Protein 7P6S (pdb70)

Sequence (142 aa):
YGLDLDCGAPGTPEAHVCFDPCQQNYTLLDEPFRSTENSAGSQGCDKNMSGWYRFVGEGGVRMSETCVQVHRCQTDAPMWLNGTHPALGDGITNNHTACAHWSGNCCFWKTEEVLVKACPGGYHVYRLEGTPWCNLRYCTDPSHH

Secondary structure (DSSP, 8-state):
--SS-EE--TTSTTTT-EE-GGGS-EEE--GGGBTT---S-----TT--SEEEE-STT-SB--SSPPPSS-TTSSEEEEESS-PPPTTS--EEEEEEEEETTEEEEEEEEEEEEEETTTEEEEE----SSSSEEE-BBTT--

B-factor: mean 18.98, std 9.53, range [7.75, 62.76]

Solvent-accessible surface area: 7139 Å² total; per-residue (Å²): 118,36,134,69,78,9,43,25,59,123,87,55,114,96,41,145,75,53,66,37,0,5,152,83,67,65,102,28,88,50,66,56,7,11,17,127,35,87,68,48,97,86,16,28,6,129,129,17,70,24,8,18,58,3,36,30,150,2,3,41,70,1,4,73,94,47,8,99,38,91,65,0,37,1,28,4,0,0,28,0,76,27,103,21,12,64,112,72,76,4,15,34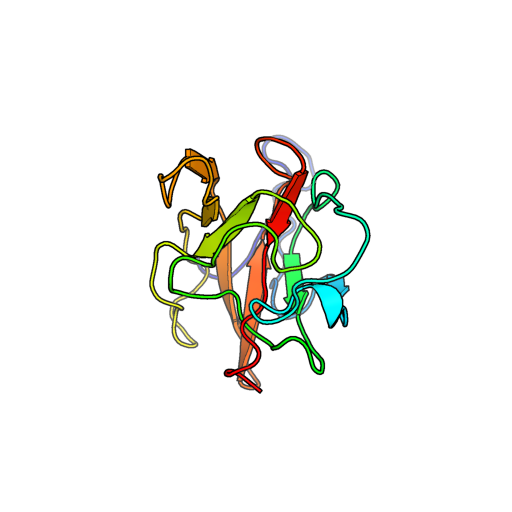,95,33,46,0,2,0,23,89,83,84,69,51,34,87,71,126,32,100,1,1,0,16,10,2,85,79,75,40,11,0,0,51,0,87,13,28,48,151,54,51,2,30,0,0,2,26,30,86,73,185

GO terms:
  GO:0005515 protein binding (F, IPI)
  GO:0005768 endosome (C, IDA)
  GO:0016324 apical plasma membrane (C, IDA)
  GO:0003823 antigen binding (F, IDA)
  GO:0005576 extracellular region (C, EXP)
  GO:0005576 extracellular region (C, TAS)
  GO:0005886 plasma membrane (C, TAS)
  G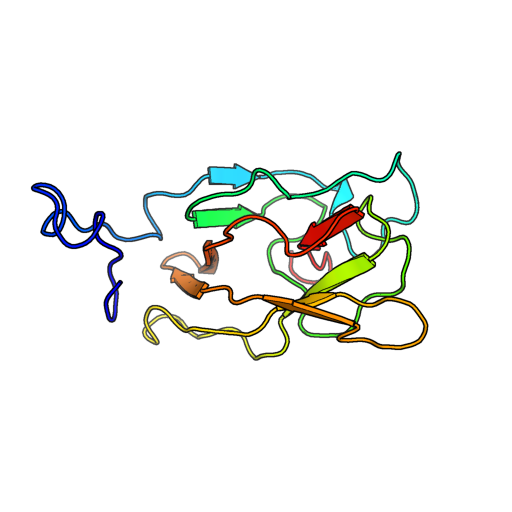O:0070062 extracellular exosome (C, HDA)

Foldseek 3Di:
DDQAWDWDDPPDPGRPPIDGLLVDAAEDAQLQLALPHQDAAAAAQQPDFFKYFYDYQSATDFACDQGDANGRSFGWEKGWVDDADDAPRGKDKTKIATDDDNRSRPDIDIKIWHADPPGGMMIGDNGGPDPDYDGGHYSVHD

Organism: Homo sapiens (NCBI:txid9606)

Structure (mmCIF, N/CA/C/O backbone):
data_7P6S
#
_entry.id   7P6S
#
_cell.length_a   33.480
_cell.length_b   59.500
_cell.length_c   87.040
_cell.angle_alpha   90.000
_cell.angle_beta   90.000
_cell.angle_gamma   90.000
#
_symmetry.space_group_name_H-M   'P 21 21 21'
#
loop_
_entity.id
_entity.type
_entity.pdbx_description
1 polymer 'Isoform Alpha of Pancreatic secretory granule membrane major glycoprotein GP2'
2 non-polymer 2-acetamido-2-deoxy-beta-D-glucopyranose
3 non-polymer pentane-1,5-diol
4 water water
#
loop_
_atom_site.group_PDB
_atom_site.id
_atom_site.type_symbol
_atom_site.label_atom_id
_atom_site.label_alt_id
_atom_site.label_comp_id
_atom_site.label_asym_id
_atom_site.label_entity_id
_atom_site.label_seq_id
_atom_site.pdbx_PDB_ins_code
_atom_site.Cartn_x
_atom_site.Cartn_y
_atom_site.Cartn_z
_atom_site.occupancy
_atom_site.B_iso_or_equiv
_atom_site.auth_seq_id
_atom_site.auth_comp_id
_atom_site.auth_asym_id
_atom_site.auth_atom_id
_atom_site.pdbx_PDB_model_num
ATOM 1 N N . TYR A 1 14 ? 12.08900 -4.68200 15.23800 1.000 36.71955 42 TYR A N 1
ATOM 2 C CA . TYR A 1 14 ? 12.65800 -5.81900 14.52400 1.000 35.29864 42 TYR A CA 1
ATOM 3 C C . TYR A 1 14 ? 13.85200 -6.39800 15.27300 1.000 39.98424 42 TYR A C 1
ATOM 4 O O . TYR A 1 14 ? 14.46800 -5.72400 16.10200 1.000 35.40194 42 TYR A O 1
ATOM 21 N N . GLY A 1 15 ? 14.16900 -7.65600 14.97200 1.000 35.08879 43 GLY A N 1
ATOM 22 C CA . GLY A 1 15 ? 15.28000 -8.34000 15.60300 1.000 39.58713 43 GLY A CA 1
ATOM 23 C C . GLY A 1 15 ? 16.34100 -8.75500 14.60600 1.000 40.32750 43 GLY A C 1
ATOM 24 O O . GLY A 1 15 ? 16.49000 -8.12400 13.55600 1.000 37.65126 43 GLY A O 1
ATOM 28 N N . LEU A 1 16 ? 17.08600 -9.81700 14.92100 1.000 37.03097 44 LEU A N 1
ATOM 29 C CA . LEU A 1 16 ? 18.11900 -10.28600 14.00400 1.000 27.99665 44 LEU A CA 1
ATOM 30 C C . LEU A 1 16 ? 17.50600 -10.82600 12.71800 1.000 24.63622 44 LEU A C 1
ATOM 31 O O . LEU A 1 16 ? 17.91500 -10.44600 11.61600 1.000 30.89015 44 LEU A O 1
ATOM 47 N N . ASP A 1 17 ? 16.52100 -11.71700 12.83800 1.000 26.32976 45 ASP A N 1
ATOM 48 C CA . ASP A 1 17 ? 15.92300 -12.35500 11.67700 1.000 26.62053 45 ASP A CA 1
ATOM 49 C C . ASP A 1 17 ? 14.45600 -12.01800 11.46200 1.000 21.99981 45 ASP A C 1
ATOM 50 O O . ASP A 1 17 ? 13.98200 -12.13500 10.32800 1.000 19.20000 45 ASP A O 1
ATOM 59 N N . LEU A 1 18 ? 13.72900 -11.60600 12.49500 1.000 21.10597 46 LEU A N 1
ATOM 60 C CA . LEU A 1 18 ? 12.29500 -11.39400 12.39000 1.000 19.21802 46 LEU A CA 1
ATOM 61 C C . LEU A 1 18 ? 11.94400 -9.94100 12.67300 1.000 17.88029 46 LEU A C 1
ATOM 62 O O . LEU A 1 18 ? 12.64900 -9.24100 13.40600 1.000 20.91001 46 LEU A O 1
ATOM 78 N N . ASP A 1 19 ? 10.84000 -9.49800 12.07600 1.000 15.97218 47 ASP A N 1
ATOM 79 C CA . ASP A 1 19 ? 10.23100 -8.20600 12.36000 1.000 17.87284 47 ASP A CA 1
ATOM 80 C C . ASP A 1 19 ? 8.95900 -8.44400 13.16600 1.000 23.20176 47 ASP A C 1
ATOM 81 O O . ASP A 1 19 ? 8.24300 -9.42300 12.93200 1.000 23.10511 47 ASP A O 1
ATOM 90 N N . CYS A 1 20 ? 8.67400 -7.55600 14.11600 1.000 24.23175 48 CYS A N 1
ATOM 91 C CA . CYS A 1 20 ? 7.57700 -7.77400 15.05000 1.000 27.72985 48 CYS A CA 1
ATOM 92 C C . CYS A 1 20 ? 6.58200 -6.62000 15.02400 1.000 29.66649 48 CYS A C 1
ATOM 93 O O . CYS A 1 20 ? 6.80600 -5.57600 14.40500 1.000 26.46621 48 CYS A O 1
ATOM 100 N N . GLY A 1 21 ? 5.46400 -6.83800 15.71100 1.000 26.59347 49 GLY A N 1
ATOM 101 C CA . GLY A 1 21 ? 4.38900 -5.87500 15.76000 1.000 29.98703 49 GLY A CA 1
ATOM 102 C C . GLY A 1 21 ? 4.75900 -4.62800 16.54100 1.000 26.11631 49 GLY A C 1
ATOM 103 O O . GLY A 1 21 ? 5.83600 -4.50000 17.12700 1.000 22.90647 49 GLY A O 1
ATOM 107 N N . ALA A 1 22 ? 3.82000 -3.69000 16.55300 1.000 27.71675 50 ALA A N 1
ATOM 108 C CA . ALA A 1 22 ? 4.08400 -2.37500 17.11600 1.000 31.00121 50 ALA A CA 1
ATOM 109 C C . ALA A 1 22 ? 4.46100 -2.49700 18.58800 1.000 26.00172 50 ALA A C 1
ATOM 110 O O . ALA A 1 22 ? 3.72400 -3.12500 19.36200 1.000 23.31629 50 ALA A O 1
ATOM 117 N N . PRO A 1 23 ? 5.58700 -1.92100 19.01500 1.000 26.96088 51 PRO A N 1
ATOM 118 C CA . PRO A 1 23 ? 5.91200 -1.92800 20.44600 1.000 23.06124 51 PRO A CA 1
ATOM 119 C C . PRO A 1 23 ? 4.80100 -1.28800 21.26200 1.000 21.25707 51 PRO A C 1
ATOM 120 O O . PRO A 1 23 ? 4.08800 -0.39700 20.79400 1.000 27.26720 51 PRO A O 1
ATOM 131 N N . GLY A 1 24 ? 4.65600 -1.76100 22.49800 1.000 24.47530 52 GLY A N 1
ATOM 132 C CA . GLY A 1 24 ? 3.65000 -1.22800 23.39300 1.000 21.75590 52 GLY A CA 1
ATOM 133 C C . GLY A 1 24 ? 2.23100 -1.63700 23.08700 1.000 19.88289 52 GLY A C 1
ATOM 134 O O . GLY A 1 24 ? 1.30100 -1.07400 23.67100 1.000 26.45853 52 GLY A O 1
ATOM 138 N N . THR A 1 25 ? 2.02800 -2.59600 22.19200 1.000 22.91360 53 THR A N 1
ATOM 139 C CA . THR A 1 25 ? 0.70800 -3.07700 21.82800 1.000 20.49827 53 THR A CA 1
ATOM 140 C C . THR A 1 25 ? 0.64200 -4.58400 22.03300 1.000 20.76664 53 THR A C 1
ATOM 141 O O . THR A 1 25 ? 1.67900 -5.25000 22.15000 1.000 21.12055 53 THR A O 1
ATOM 152 N N . PRO A 1 26 ? -0.56400 -5.15600 22.09400 1.000 22.14920 54 PRO A N 1
ATOM 153 C CA . PRO A 1 26 ? -0.68400 -6.61000 22.27100 1.000 24.88662 54 PRO A CA 1
ATOM 154 C C . PRO A 1 26 ? -0.17800 -7.42600 21.09300 1.000 24.00648 54 PRO A C 1
ATOM 155 O O . PRO A 1 26 ? -0.21400 -8.65900 21.16300 1.000 27.03772 54 PRO A O 1
ATOM 166 N N . GLU A 1 27 ? 0.27900 -6.79200 20.01500 1.000 22.83775 55 GLU A N 1
ATOM 167 C CA . GLU A 1 27 ? 0.90700 -7.50000 18.90900 1.000 27.94116 55 GLU A CA 1
ATOM 168 C C . GLU A 1 27 ? 2.42600 -7.41400 18.95000 1.000 23.73571 55 GLU A C 1
ATOM 169 O O . GLU A 1 27 ? 3.08800 -7.92100 18.04000 1.000 22.20399 55 GLU A O 1
ATOM 181 N N . ALA A 1 28 ? 2.99200 -6.79100 19.98700 1.000 21.59736 56 ALA A N 1
ATOM 182 C CA . ALA A 1 28 ? 4.43100 -6.56300 20.02700 1.000 22.96118 56 ALA A CA 1
ATOM 183 C C . ALA A 1 28 ? 5.22200 -7.86200 20.04500 1.000 22.79255 56 ALA A C 1
ATOM 184 O O . ALA A 1 28 ? 6.39800 -7.86700 19.66600 1.000 24.79171 56 ALA A O 1
ATOM 191 N N . HIS A 1 29 ? 4.61100 -8.96000 20.48000 1.000 22.10097 57 HIS A N 1
ATOM 192 C CA . HIS A 1 29 ? 5.28100 -10.25000 20.49300 1.000 21.90343 57 HIS A CA 1
ATOM 193 C C . HIS A 1 29 ? 5.07700 -11.03200 19.20500 1.000 22.32923 57 HIS A C 1
ATOM 194 O O . HIS A 1 29 ? 5.67300 -12.10200 19.04900 1.000 26.83009 57 HIS A O 1
ATOM 207 N N . VAL A 1 30 ? 4.25400 -10.53200 18.29100 1.000 21.25890 58 VAL A N 1
ATOM 208 C CA . V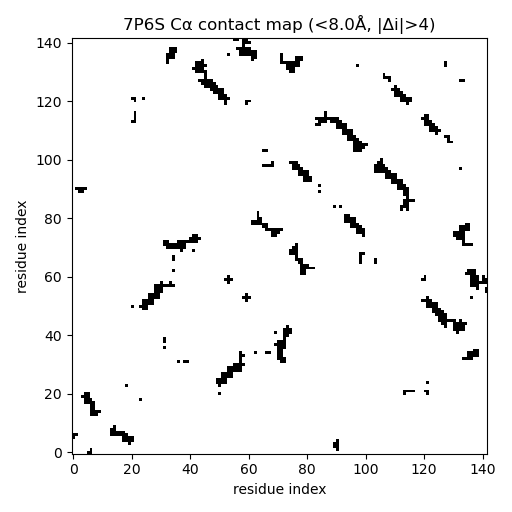AL A 1 30 ? 3.93400 -11.23400 17.05300 1.000 22.96675 58 VAL A CA 1
ATOM 209 C C . VAL A 1 30 ? 5.01100 -10.87200 16.03900 1.000 26.89761 58 VAL A C 1
ATOM 210 O O . VAL A 1 30 ? 5.09100 -9.72700 15.58700 1.000 26.10666 58 VAL A O 1
ATOM 223 N N . CYS A 1 31 ? 5.84200 -11.84600 15.68000 1.000 23.65852 59 CYS A N 1
ATOM 224 C CA . CYS A 1 31 ? 6.96700 -11.62200 14.78500 1.000 25.08989 59 CYS A CA 1
ATOM 225 C C . CYS A 1 31 ? 6.83700 -12.51200 13.55800 1.000 25.82093 59 CYS A C 1
ATOM 226 O O . CYS A 1 31 ? 6.20400 -13.57100 13.60100 1.000 26.73495 59 CYS A O 1
ATOM 233 N N . PHE A 1 32 ? 7.43600 -12.06400 12.45600 1.000 18.10511 60 PHE A N 1
ATOM 234 C CA . PHE A 1 32 ? 7.37400 -12.79000 11.20000 1.000 16.10206 60 PHE A CA 1
ATOM 235 C C . PHE A 1 32 ? 8.69400 -12.64800 10.45900 1.000 15.12252 60 PHE A C 1
ATOM 236 O O . PHE A 1 32 ? 9.45500 -11.70200 10.67200 1.000 14.93314 60 PHE A O 1
ATOM 253 N N . ASP A 1 33 ? 8.94600 -13.61000 9.58300 1.000 13.28646 61 ASP A N 1
ATOM 254 C CA . ASP A 1 33 ? 10.09700 -13.55500 8.69800 1.000 12.12993 61 ASP A CA 1
ATOM 255 C C . ASP A 1 33 ? 9.76100 -12.70900 7.47800 1.000 13.47504 61 ASP A C 1
ATOM 256 O O . ASP A 1 33 ? 8.89800 -13.10300 6.68500 1.000 12.53422 61 ASP A O 1
ATOM 265 N N . PRO A 1 34 ? 10.43100 -11.57400 7.26800 1.000 13.27733 62 PRO A N 1
ATOM 266 C CA . PRO A 1 34 ? 10.10900 -10.75600 6.08900 1.000 13.80497 62 PRO A CA 1
ATOM 267 C C . PRO A 1 34 ? 10.22000 -11.50300 4.77500 1.000 10.76878 62 PRO A C 1
ATOM 268 O O . PRO A 1 34 ? 9.54100 -11.14400 3.80600 1.000 11.32344 62 PRO A O 1
ATOM 279 N N . CYS A 1 35 ? 11.07900 -12.52300 4.70100 1.000 10.27104 63 CYS A N 1
ATOM 280 C CA . CYS A 1 35 ? 11.22500 -13.27900 3.46500 1.000 12.12830 63 CYS A CA 1
ATOM 281 C C . CYS A 1 35 ? 9.94700 -14.01100 3.08700 1.000 11.63987 63 CYS A C 1
ATOM 282 O O . CYS A 1 35 ? 9.80500 -14.43500 1.93200 1.000 12.38614 63 CYS A O 1
ATOM 289 N N A GLN A 1 36 ? 9.01700 -14.16400 4.02600 0.610 12.99218 64 GLN A N 1
ATOM 290 N N B GLN A 1 36 ? 9.01700 -14.16200 4.03000 0.390 12.99454 64 GLN A N 1
ATOM 291 C CA A GLN A 1 36 ? 7.76100 -14.85800 3.77700 0.610 12.53887 64 GLN A CA 1
ATOM 292 C CA B GLN A 1 36 ? 7.76300 -14.86400 3.80800 0.390 12.57977 64 GLN A CA 1
ATOM 293 C C A GLN A 1 36 ? 6.54700 -13.94900 3.92700 0.610 13.01694 64 GLN A C 1
ATOM 294 C C B GLN A 1 36 ? 6.54500 -13.94900 3.91600 0.390 13.01710 64 GLN A C 1
ATOM 295 O O A GLN A 1 36 ? 5.41600 -14.44800 3.97100 0.610 12.81426 64 GLN A O 1
ATOM 296 O O B GLN A 1 36 ? 5.41400 -14.44500 3.92400 0.390 12.79595 64 GLN A O 1
ATOM 323 N N . ASN A 1 37 ? 6.74100 -12.63500 4.00300 1.000 11.55779 65 ASN A N 1
ATOM 324 C CA . ASN A 1 37 ? 5.62800 -11.71300 4.18400 1.000 11.27187 65 ASN A CA 1
ATOM 325 C C . ASN A 1 37 ? 6.00900 -10.33800 3.65400 1.000 10.30158 65 ASN A C 1
ATOM 326 O O . ASN A 1 37 ? 6.33400 -9.42000 4.42600 1.000 11.78716 65 ASN A O 1
ATOM 336 N N . TYR A 1 38 ? 5.97100 -10.19000 2.33600 1.000 10.30201 66 TYR A N 1
ATOM 337 C CA . TYR A 1 38 ? 6.28800 -8.94300 1.66500 1.000 10.22384 66 TYR A CA 1
ATOM 338 C C . TYR A 1 38 ? 5.22900 -8.62700 0.61400 1.000 12.15129 66 TYR A C 1
ATOM 339 O O . TYR A 1 38 ? 4.39400 -9.46900 0.25800 1.000 11.45560 66 TYR A O 1
ATOM 357 N N . THR A 1 39 ? 5.26900 -7.38400 0.13400 1.000 12.17148 67 THR A N 1
ATOM 358 C CA . THR A 1 39 ? 4.52000 -6.95400 -1.03900 1.000 10.67871 67 THR A CA 1
ATOM 359 C C . THR A 1 39 ? 5.41300 -7.11800 -2.26600 1.000 12.06902 67 THR A C 1
ATOM 360 O O . THR A 1 39 ? 6.56100 -6.65300 -2.27700 1.000 10.32037 67 THR A O 1
ATOM 371 N N . LEU A 1 40 ? 4.88400 -7.77300 -3.29200 1.000 12.15418 68 LEU A N 1
ATOM 372 C CA . LEU A 1 40 ? 5.62100 -8.02800 -4.52000 1.000 9.21355 68 LEU A CA 1
ATOM 373 C C . LEU A 1 40 ? 5.32900 -6.93300 -5.53200 1.000 11.78091 68 LEU A C 1
ATOM 374 O O . LEU A 1 40 ? 4.16400 -6.65200 -5.83400 1.000 13.85181 68 LEU A O 1
ATOM 390 N N . LEU A 1 41 ? 6.38400 -6.32300 -6.06100 1.000 11.18333 69 LEU A N 1
ATOM 391 C CA . LEU A 1 41 ? 6.25600 -5.27100 -7.06000 1.000 12.32341 69 LEU A CA 1
ATOM 392 C C . LEU A 1 41 ? 6.99300 -5.68300 -8.32600 1.000 11.92214 69 LEU A C 1
ATOM 393 O O . LEU A 1 41 ? 8.19900 -5.95900 -8.29000 1.000 10.78467 69 LEU A O 1
ATOM 409 N N . ASP A 1 42 ? 6.26500 -5.72700 -9.43700 1.000 10.83120 70 ASP A N 1
ATOM 410 C CA . ASP A 1 42 ? 6.81100 -5.96500 -10.77000 1.000 13.36671 70 ASP A CA 1
ATOM 411 C C . ASP A 1 42 ? 6.51700 -4.68600 -11.54600 1.000 15.77721 70 ASP A C 1
ATOM 412 O O . ASP A 1 42 ? 5.49700 -4.57800 -12.23200 1.000 14.56781 70 ASP A O 1
ATOM 421 N N . GLU A 1 43 ? 7.41000 -3.71200 -11.41100 1.000 14.75660 71 GLU A N 1
ATOM 422 C CA . GLU A 1 43 ? 7.20200 -2.35300 -11.91100 1.000 13.43189 71 GLU A CA 1
ATOM 423 C C . GLU A 1 43 ? 8.44200 -1.94300 -12.69100 1.000 14.78335 71 GLU A C 1
ATOM 424 O O . GLU A 1 43 ? 9.35200 -1.29300 -12.15500 1.000 15.16959 71 GLU A O 1
ATOM 436 N N . PRO A 1 44 ? 8.52000 -2.32300 -13.96700 1.000 13.92096 72 PRO A N 1
ATOM 437 C CA . PRO A 1 44 ? 9.71000 -1.98300 -14.76100 1.000 15.78471 72 PRO A CA 1
ATOM 438 C C . PRO A 1 44 ? 10.01900 -0.49900 -14.79000 1.000 17.45829 72 PRO A C 1
ATOM 439 O O . PRO A 1 44 ? 11.18100 -0.13000 -15.00700 1.000 16.16386 72 PRO A O 1
ATOM 450 N N . PHE A 1 45 ? 9.02600 0.36100 -14.55300 1.000 13.76404 73 PHE A N 1
ATOM 451 C CA . PHE A 1 45 ? 9.26500 1.80100 -14.58600 1.000 13.48555 73 PHE A CA 1
ATOM 452 C C . PHE A 1 45 ? 10.25600 2.25000 -13.51800 1.000 15.05703 73 PHE A C 1
ATOM 453 O O . PHE A 1 45 ? 10.78400 3.36400 -13.61500 1.000 15.09626 73 PHE A O 1
ATOM 470 N N . ARG A 1 46 ? 10.51600 1.41600 -12.50800 1.000 13.74632 74 ARG A N 1
ATOM 471 C CA . ARG A 1 46 ? 11.48800 1.71800 -11.46400 1.000 12.61504 74 ARG A CA 1
ATOM 472 C C . ARG A 1 46 ? 12.93100 1.63600 -11.93600 1.000 13.38821 74 ARG A C 1
ATOM 473 O O . ARG A 1 46 ? 13.83200 2.00900 -11.17500 1.000 13.53829 74 ARG A O 1
ATOM 494 N N . SER A 1 47 ? 13.17300 1.14600 -13.14800 1.000 14.00664 75 SER A N 1
ATOM 495 C CA . SER A 1 47 ? 14.53600 0.93800 -13.61300 1.000 13.48846 75 SER A CA 1
ATOM 496 C C . SER A 1 47 ? 15.34100 2.22900 -13.56400 1.000 13.35795 75 SER A C 1
ATOM 497 O O . SER A 1 47 ? 14.85700 3.29500 -13.94900 1.000 13.61903 75 SER A O 1
ATOM 505 N N . THR A 1 48 ? 16.59300 2.11500 -13.10100 1.000 12.71930 76 THR A N 1
ATOM 506 C CA . THR A 1 48 ? 17.52400 3.23400 -13.14200 1.000 12.75903 76 THR A CA 1
ATOM 507 C C . THR A 1 48 ? 17.80700 3.69400 -14.56600 1.000 14.03882 76 THR A C 1
ATOM 508 O O . THR A 1 48 ? 18.31900 4.80300 -14.75800 1.000 16.05324 76 THR A O 1
ATOM 519 N N . GLU A 1 49 ? 17.50500 2.87000 -15.56400 1.000 15.46615 77 GLU A N 1
ATOM 520 C CA . GLU A 1 49 ? 17.71900 3.23700 -16.95500 1.000 18.17846 77 GLU A CA 1
ATOM 521 C C . GLU A 1 49 ? 16.49200 3.86000 -17.60900 1.000 19.12203 77 GLU A C 1
ATOM 522 O O . GLU A 1 49 ? 16.59200 4.33600 -18.74400 1.000 18.98634 77 GLU A O 1
ATOM 534 N N . ASN A 1 50 ? 15.35100 3.87600 -16.92700 1.000 15.83129 78 ASN A N 1
ATOM 535 C CA . ASN A 1 50 ? 14.11600 4.39000 -17.49900 1.000 17.37607 78 ASN A CA 1
ATOM 536 C C . ASN A 1 50 ? 14.05300 5.89800 -17.29400 1.000 16.46643 78 ASN A C 1
ATOM 537 O O . ASN A 1 50 ? 14.00800 6.36800 -16.15300 1.000 16.00771 78 ASN A O 1
ATOM 548 N N . SER A 1 51 ? 14.01800 6.65000 -18.39400 1.000 18.87816 79 SER A N 1
ATOM 549 C CA . SER A 1 51 ? 13.94400 8.10500 -18.34400 1.000 18.51855 79 SER A CA 1
ATOM 550 C C . SER A 1 51 ? 12.55600 8.65000 -18.66600 1.000 19.01744 79 SER A C 1
ATOM 551 O O . SER A 1 51 ? 12.39900 9.86800 -18.80500 1.000 21.87251 79 SER A O 1
ATOM 559 N N . ALA A 1 52 ? 11.54500 7.79600 -18.77200 1.000 20.20211 80 ALA A N 1
ATOM 560 C CA . ALA A 1 52 ? 10.22500 8.22300 -19.20500 1.000 26.18155 80 ALA A CA 1
ATOM 561 C C . ALA A 1 52 ? 9.23700 8.21300 -18.04200 1.000 39.68276 80 ALA A C 1
ATOM 562 O O . ALA A 1 52 ? 9.60900 8.02100 -16.87700 1.000 29.61021 80 ALA A O 1
ATOM 569 N N . GLY A 1 53 ? 7.96900 8.43100 -18.36600 1.000 50.01889 81 GLY A N 1
ATOM 570 C CA . GLY A 1 53 ? 6.88200 8.26600 -17.41700 1.000 43.88122 81 GLY A CA 1
ATOM 571 C C . GLY A 1 53 ? 6.56400 9.53700 -16.65800 1.000 44.71711 81 GLY A C 1
ATOM 572 O O . GLY A 1 53 ? 7.41200 10.40300 -16.44200 1.000 49.31883 81 GLY A O 1
ATOM 576 N N . SER A 1 54 ? 5.30300 9.64800 -16.24800 1.000 41.35428 82 SER A N 1
ATOM 577 C CA . SER A 1 54 ? 4.88600 10.74100 -15.38100 1.000 35.96837 82 SER A CA 1
ATOM 578 C C . SER A 1 54 ? 5.43600 10.49100 -13.98400 1.000 38.10161 82 SER A C 1
ATOM 579 O O . SER A 1 54 ? 5.10500 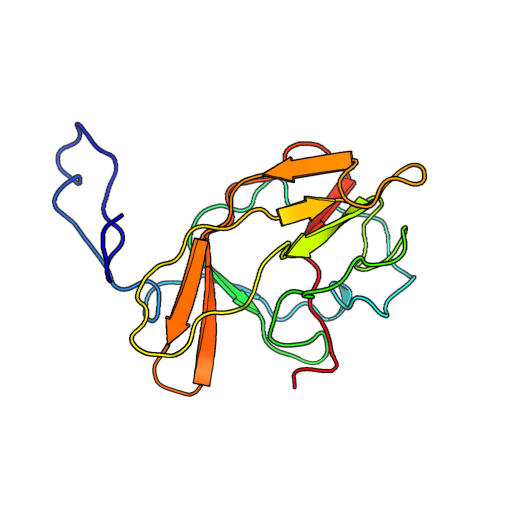9.48100 -13.35300 1.000 35.70718 82 SER A O 1
ATOM 587 N N . GLN A 1 55 ? 6.28000 11.40500 -13.50600 1.000 28.40373 83 GLN A N 1
ATOM 588 C CA . GLN A 1 55 ? 6.94200 11.21500 -12.22500 1.000 22.59697 83 GLN A CA 1
ATOM 589 C C . GLN A 1 55 ? 5.93200 10.90900 -11.13000 1.000 23.18914 83 GLN A C 1
ATOM 590 O O . GLN A 1 55 ? 4.90100 11.57700 -11.00400 1.000 22.62185 83 GLN A O 1
ATOM 604 N N . GLY A 1 56 ? 6.23500 9.87800 -10.34800 1.000 17.41361 84 GLY A N 1
ATOM 605 C CA . GLY A 1 56 ? 5.45200 9.50300 -9.19400 1.000 23.73433 84 GLY A CA 1
ATOM 606 C C . GLY A 1 56 ? 6.30100 9.47800 -7.94000 1.000 16.86497 84 GLY A C 1
ATOM 607 O O . GLY A 1 56 ? 7.46900 9.88900 -7.96300 1.000 12.61234 84 GLY A O 1
ATOM 611 N N . CYS A 1 57 ? 5.72500 8.99100 -6.84100 1.000 14.66588 85 CYS A N 1
ATOM 612 C CA . CYS A 1 57 ? 6.35500 9.06400 -5.53300 1.000 11.78128 85 CYS A CA 1
ATOM 613 C C . CYS A 1 57 ? 5.96200 7.82900 -4.74000 1.000 13.10525 85 CYS A C 1
ATOM 614 O O . CYS A 1 57 ? 4.81100 7.39200 -4.79600 1.000 14.47094 85 CYS A O 1
ATOM 621 N N . ASP A 1 58 ? 6.92200 7.27700 -3.99600 1.000 11.74329 86 ASP A N 1
ATOM 622 C CA . ASP A 1 58 ? 6.69300 6.10600 -3.15600 1.000 10.07959 86 ASP A CA 1
ATOM 623 C C . ASP A 1 58 ? 6.22800 6.47700 -1.74900 1.000 11.40613 86 ASP A C 1
ATOM 624 O O . ASP A 1 58 ? 6.42600 5.69800 -0.80700 1.000 10.71352 86 ASP A O 1
ATOM 633 N N . LYS A 1 59 ? 5.57400 7.63700 -1.59300 1.000 11.39335 87 LYS A N 1
ATOM 634 C CA . LYS A 1 59 ? 5.18200 8.12500 -0.27600 1.000 10.20886 87 LYS A CA 1
ATOM 635 C C . LYS A 1 59 ? 4.29300 7.15200 0.49100 1.000 9.53823 87 LYS A C 1
ATOM 636 O O . LYS A 1 59 ? 4.24700 7.21800 1.72500 1.000 9.74834 87 LYS A O 1
ATOM 655 N N . ASN A 1 60 ? 3.58200 6.26100 -0.19600 1.000 10.26660 88 ASN A N 1
ATOM 656 C CA . ASN A 1 60 ? 2.63600 5.36900 0.46400 1.000 11.93639 88 ASN A CA 1
ATOM 657 C C . ASN A 1 60 ? 3.24100 4.03900 0.88700 1.000 12.74713 88 ASN A C 1
ATOM 658 O O . ASN A 1 60 ? 2.52700 3.21000 1.45800 1.000 12.35035 88 ASN A O 1
ATOM 669 N N . MET A 1 61 ? 4.52300 3.80300 0.62900 1.000 10.18067 89 MET A N 1
ATOM 670 C CA . MET A 1 61 ? 5.06700 2.48600 0.92700 1.000 11.39993 89 MET A CA 1
ATOM 671 C C . MET A 1 61 ? 5.10100 2.24000 2.42900 1.000 10.66522 89 MET A C 1
ATOM 672 O O . MET A 1 61 ? 5.34800 3.15000 3.22800 1.000 12.22110 89 MET A O 1
ATOM 686 N N . SER A 1 62 ? 4.85300 0.99300 2.81100 1.000 8.93560 90 SER A N 1
ATOM 687 C CA . SER A 1 62 ? 4.98200 0.58600 4.20000 1.000 10.86942 90 SER A CA 1
ATOM 688 C C . SER A 1 62 ? 5.20700 -0.92100 4.23800 1.000 12.39224 90 SER A C 1
ATOM 689 O O . SER A 1 62 ? 4.60500 -1.66300 3.45800 1.000 14.32548 90 SER A O 1
ATOM 697 N N . GLY A 1 63 ? 6.08000 -1.36000 5.13800 1.000 11.91512 91 GLY A N 1
ATOM 698 C CA . GLY A 1 63 ? 6.36300 -2.77100 5.27600 1.000 10.31194 91 GLY A CA 1
ATOM 699 C C . GLY A 1 63 ? 7.44800 -3.23700 4.32600 1.000 11.54120 91 GLY A C 1
ATOM 700 O O . GLY A 1 63 ? 8.26000 -2.46000 3.81000 1.000 10.99974 91 GLY A O 1
ATOM 704 N N . TRP A 1 64 ? 7.44900 -4.54500 4.09200 1.000 10.73064 92 TRP A N 1
ATOM 705 C CA . TRP A 1 64 ? 8.50600 -5.20000 3.34100 1.000 8.20506 92 TRP A CA 1
ATOM 706 C C . TRP A 1 64 ? 8.10100 -5.40500 1.88900 1.000 9.56986 92 TRP A C 1
ATOM 707 O O . TRP A 1 64 ? 6.93100 -5.65900 1.57300 1.000 10.95425 92 TRP A O 1
ATOM 728 N N . TYR A 1 65 ? 9.10100 -5.31400 1.00900 1.000 9.90474 93 TYR A N 1
ATOM 729 C CA . TYR A 1 65 ? 8.89600 -5.32500 -0.42900 1.000 9.49994 93 TYR A CA 1
ATOM 730 C C . TYR A 1 65 ? 9.92600 -6.20700 -1.11100 1.000 10.75100 93 TYR A C 1
ATOM 731 O O . TYR A 1 65 ? 11.09300 -6.24600 -0.71000 1.000 10.02089 93 TYR A O 1
ATOM 749 N N . ARG A 1 66 ? 9.48400 -6.90500 -2.15200 1.000 10.00376 94 ARG A N 1
ATOM 750 C CA . ARG A 1 66 ? 10.35600 -7.60000 -3.08100 1.000 9.10142 94 ARG A CA 1
ATOM 751 C C . ARG A 1 66 ? 10.10300 -7.06200 -4.48200 1.000 9.80362 94 ARG A C 1
ATOM 752 O O . ARG A 1 66 ? 8.94600 -6.93000 -4.90500 1.000 11.48702 94 ARG A O 1
ATOM 773 N N . PHE A 1 67 ? 11.18100 -6.76300 -5.19800 1.000 10.04596 95 PHE A N 1
ATOM 774 C CA . PHE A 1 67 ? 11.11000 -6.25800 -6.56000 1.000 12.10334 95 PHE A CA 1
ATOM 775 C C . PHE A 1 67 ? 11.47700 -7.37400 -7.52700 1.000 12.01985 95 PHE A C 1
ATOM 776 O O . PHE A 1 67 ? 12.47900 -8.06800 -7.32900 1.000 10.68613 95 PHE A O 1
ATOM 793 N N . VAL A 1 68 ? 10.67500 -7.53300 -8.58000 1.000 12.65313 96 VAL A N 1
ATOM 794 C CA . VAL A 1 68 ? 10.92100 -8.51900 -9.62200 1.000 11.59787 96 VAL A CA 1
ATOM 795 C C . VAL A 1 68 ? 10.61800 -7.89400 -10.97900 1.000 14.84695 96 VAL A C 1
ATOM 796 O O . VAL A 1 68 ? 10.03100 -6.81400 -11.07800 1.000 14.14667 96 VAL A O 1
ATOM 809 N N . GLY A 1 69 ? 11.04400 -8.57900 -12.03100 1.000 15.05453 97 GLY A N 1
ATOM 810 C CA . GLY A 1 69 ? 10.68300 -8.20100 -13.38200 1.000 17.35751 97 GLY A CA 1
ATOM 811 C C . GLY A 1 69 ? 11.79900 -7.50100 -14.13000 1.000 15.45773 97 GLY A C 1
ATOM 812 O O . GLY A 1 69 ? 12.95900 -7.45400 -13.71100 1.000 15.92557 97 GLY A O 1
ATOM 816 N N . GLU A 1 70 ? 11.41200 -6.93200 -15.27300 1.000 18.74990 98 GLU A N 1
ATOM 817 C CA . GLU A 1 70 ? 12.38200 -6.36400 -16.20100 1.000 21.04627 98 GLU A CA 1
ATOM 818 C C . GLU A 1 70 ? 13.12300 -5.16800 -15.62100 1.000 19.59464 98 GLU A C 1
ATOM 819 O O . GLU A 1 70 ? 14.23200 -4.86500 -16.07300 1.000 18.74610 98 GLU A O 1
ATOM 831 N N . GLY A 1 71 ? 12.54600 -4.48400 -14.63400 1.000 15.09624 99 GLY A N 1
ATOM 832 C CA . GLY A 1 71 ? 13.20800 -3.34000 -14.03200 1.000 16.59811 99 GLY A CA 1
ATOM 833 C C . GLY A 1 71 ? 14.35100 -3.68700 -13.10400 1.000 17.19158 99 GLY A C 1
ATOM 834 O O . GLY A 1 71 ? 15.10500 -2.78600 -12.71900 1.000 15.10865 99 GLY A O 1
ATOM 838 N N . GLY A 1 72 ? 14.49900 -4.95300 -12.74200 1.000 14.72394 100 GLY A N 1
ATOM 839 C CA . GLY A 1 72 ? 15.54900 -5.38300 -11.84600 1.000 14.27706 100 GLY A CA 1
ATOM 840 C C . GLY A 1 72 ? 14.99300 -5.91100 -10.53200 1.000 14.62587 100 GLY A C 1
ATOM 841 O O . GLY A 1 72 ? 13.82800 -5.70200 -10.17800 1.000 14.07231 100 GLY A O 1
ATOM 845 N N . VAL A 1 73 ? 15.86000 -6.61000 -9.80100 1.000 12.51630 101 VAL A N 1
ATOM 846 C CA . VAL A 1 73 ? 15.47900 -7.30000 -8.57300 1.000 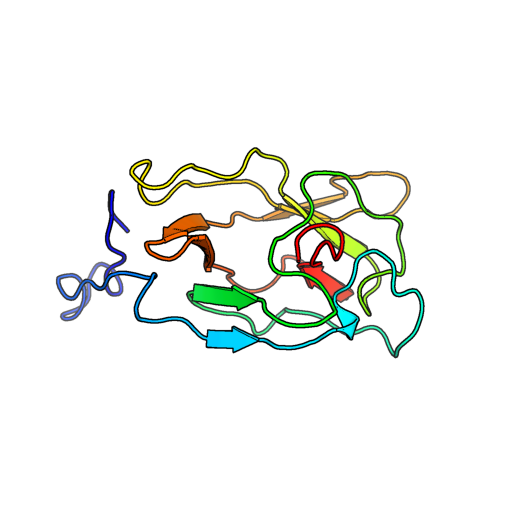11.17140 101 VAL A CA 1
ATOM 847 C C . VAL A 1 73 ? 16.12300 -6.69900 -7.34000 1.000 10.81401 101 VAL A C 1
ATOM 848 O O . VAL A 1 73 ? 15.84500 -7.16300 -6.22400 1.000 10.81956 101 VAL A O 1
ATOM 861 N N . ARG A 1 74 ? 16.96500 -5.67700 -7.49600 1.000 11.49108 102 ARG A N 1
ATOM 862 C CA . ARG A 1 74 ? 17.61600 -5.05000 -6.36800 1.000 11.13616 102 ARG A CA 1
ATOM 863 C C . ARG A 1 74 ? 17.65100 -3.54000 -6.54500 1.000 9.07617 102 ARG A C 1
ATOM 864 O O . ARG A 1 74 ? 17.62900 -3.02200 -7.66300 1.000 12.16188 102 ARG A O 1
ATOM 885 N N . MET A 1 75 ? 17.71800 -2.85400 -5.41100 1.000 10.49846 103 MET A N 1
ATOM 886 C CA . MET A 1 75 ? 18.00800 -1.42900 -5.36500 1.000 9.77601 103 MET A CA 1
ATOM 887 C C . MET A 1 75 ? 19.41700 -1.20200 -5.89400 1.000 11.22513 103 MET A C 1
ATOM 888 O O . MET A 1 75 ? 20.28100 -2.08200 -5.83000 1.000 11.95419 103 MET A O 1
ATOM 902 N N . SER A 1 76 ? 19.64300 -0.02400 -6.46400 1.000 10.71031 104 SER A N 1
ATOM 903 C CA . SER A 1 76 ? 20.97100 0.33600 -6.93500 1.000 11.57027 104 SER A CA 1
ATOM 904 C C . SER A 1 76 ? 21.88400 0.63800 -5.75300 1.000 11.49737 104 SER A C 1
ATOM 905 O O . SER A 1 76 ? 21.46200 1.23300 -4.75700 1.000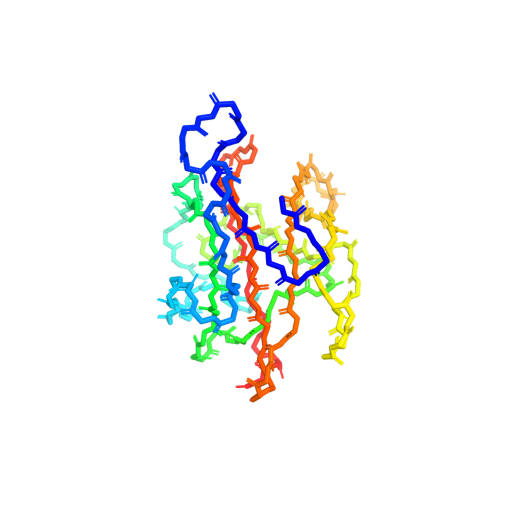 13.07285 104 SER A O 1
ATOM 913 N N . GLU A 1 77 ? 23.14500 0.22600 -5.86700 1.000 10.45494 105 GLU A N 1
ATOM 914 C CA . GLU A 1 77 ? 24.17100 0.55100 -4.88500 1.000 11.02806 105 GLU A CA 1
ATOM 915 C C . GLU A 1 77 ? 24.96000 1.79500 -5.26800 1.000 10.32834 105 GLU A C 1
ATOM 916 O O . GLU A 1 77 ? 25.89400 2.16400 -4.55100 1.000 12.27585 105 GLU A O 1
ATOM 928 N N . THR A 1 78 ? 24.60600 2.44200 -6.37500 1.000 11.11591 106 THR A N 1
ATOM 929 C CA . THR A 1 78 ? 25.29900 3.63200 -6.83800 1.000 11.53082 106 THR A CA 1
ATOM 930 C C . THR A 1 78 ? 24.29800 4.72800 -7.16800 1.000 12.90674 106 THR A C 1
ATOM 931 O O . THR A 1 78 ? 23.14000 4.46200 -7.50400 1.000 11.91867 106 THR A O 1
ATOM 942 N N . CYS A 1 79 ? 24.76900 5.96800 -7.08900 1.000 12.36264 107 CYS A N 1
ATOM 943 C CA . CYS A 1 79 ? 23.91100 7.11400 -7.35200 1.000 10.81627 107 CYS A CA 1
ATOM 944 C C . CYS A 1 79 ? 23.30100 7.02700 -8.74200 1.000 10.98404 107 CYS A C 1
ATOM 945 O O . CYS A 1 79 ? 23.97900 6.70800 -9.72300 1.000 16.86697 107 CYS A O 1
ATOM 952 N N . VAL A 1 80 ? 22.00300 7.31300 -8.81900 1.000 10.77803 108 VAL A N 1
ATOM 953 C CA . VAL A 1 80 ? 21.23700 7.24400 -10.05700 1.000 12.89123 108 VAL A CA 1
ATOM 954 C C . VAL A 1 80 ? 21.03000 8.65800 -10.57700 1.000 10.99970 108 VAL A C 1
ATOM 955 O O . VAL A 1 80 ? 20.79400 9.58700 -9.79900 1.000 12.13305 108 VAL A O 1
ATOM 968 N N . GLN A 1 81 ? 21.10000 8.82000 -11.89600 1.000 14.22848 109 GLN A N 1
ATOM 969 C CA . GLN A 1 81 ? 20.87500 10.12900 -12.49600 1.000 12.70799 109 GLN A CA 1
ATOM 970 C C . GLN A 1 81 ? 19.45800 10.61200 -12.20400 1.000 13.86035 109 GLN A C 1
ATOM 971 O O . GLN A 1 81 ? 18.51800 9.82100 -12.09700 1.000 13.91771 109 GLN A O 1
ATOM 985 N N . VAL A 1 82 ? 19.30500 11.93400 -12.08300 1.000 14.14355 110 VAL A N 1
ATOM 986 C CA . VAL A 1 82 ? 17.98400 12.49300 -11.81700 1.00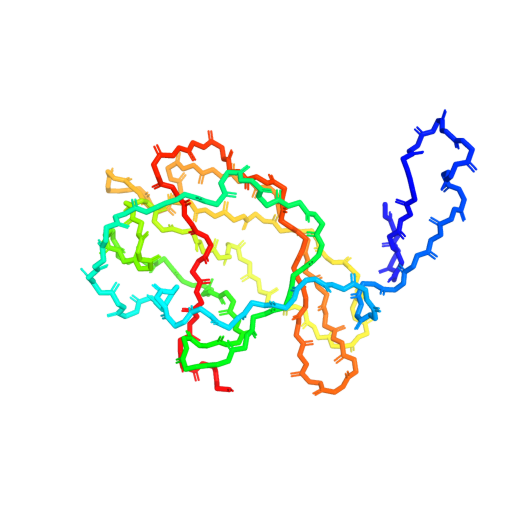0 13.16028 110 VAL A CA 1
ATOM 987 C C . VAL A 1 82 ? 17.03200 12.18200 -12.97400 1.000 13.73796 110 VAL A C 1
ATOM 988 O O . VAL A 1 82 ? 17.44200 11.90700 -14.10800 1.000 14.07918 110 VAL A O 1
ATOM 1001 N N . HIS A 1 83 ? 15.73400 12.22500 -12.66800 1.000 14.77581 111 HIS A N 1
ATOM 1002 C CA . HIS A 1 83 ? 14.67600 11.97100 -13.64800 1.000 15.32018 111 HIS A CA 1
ATOM 1003 C C . HIS A 1 83 ? 14.77300 10.56900 -14.23700 1.000 17.86375 111 HIS A C 1
ATOM 1004 O O . HIS A 1 83 ? 14.61000 10.36200 -15.44000 1.000 18.70442 111 HIS A O 1
ATOM 1018 N N . ARG A 1 84 ? 15.04000 9.59800 -13.37600 1.000 15.43361 112 ARG A N 1
ATOM 1019 C CA . ARG A 1 84 ? 14.98600 8.18900 -13.72400 1.000 14.07387 112 ARG A CA 1
ATOM 1020 C C . ARG A 1 84 ? 13.98700 7.51400 -12.79400 1.000 14.71643 112 ARG A C 1
ATOM 1021 O O . ARG A 1 84 ? 13.50200 8.11500 -11.83300 1.000 15.39203 112 ARG A O 1
ATOM 1042 N N . CYS A 1 85 ? 13.67300 6.25400 -13.09600 1.000 14.56096 113 CYS A N 1
ATOM 1043 C CA . CYS A 1 85 ? 12.85200 5.41900 -12.22100 1.000 13.33491 113 CYS A CA 1
ATOM 1044 C C . CYS A 1 85 ? 11.42900 5.94900 -12.07300 1.000 13.58833 113 CYS A C 1
ATOM 1045 O O . CYS A 1 85 ? 10.76400 5.68700 -11.06900 1.000 13.59503 113 CYS A O 1
ATOM 1052 N N . GLN A 1 86 ? 10.94400 6.68100 -13.07300 1.000 14.42098 114 GLN A N 1
ATOM 1053 C CA . GLN A 1 86 ? 9.61700 7.29400 -13.02800 1.000 13.56265 114 GLN A CA 1
ATOM 1054 C C . GLN A 1 86 ? 9.46700 8.21300 -11.82000 1.000 13.66045 114 GLN A C 1
ATOM 1055 O O . GLN A 1 86 ? 8.44100 8.21400 -11.13800 1.000 13.82522 114 GLN A O 1
ATOM 1069 N N . THR A 1 87 ? 10.49700 9.00700 -11.54800 1.000 13.37206 115 THR A N 1
ATOM 1070 C CA . THR A 1 87 ? 10.44200 9.94500 -10.43900 1.000 12.13903 115 THR A CA 1
ATOM 1071 C C . THR A 1 87 ? 11.37000 11.11000 -10.74500 1.000 14.93019 115 THR A C 1
ATOM 1072 O O . THR A 1 87 ? 12.04100 11.14300 -11.78000 1.000 16.88835 115 THR A O 1
ATOM 1083 N N . ASP A 1 88 ? 11.40100 12.07700 -9.83200 1.000 12.34525 116 ASP A N 1
ATOM 1084 C CA . ASP A 1 88 ? 12.29800 13.22000 -9.97400 1.000 14.18387 116 ASP A CA 1
ATOM 1085 C C . ASP A 1 88 ? 13.63500 12.96000 -9.28600 1.000 12.12579 116 ASP A C 1
ATOM 1086 O O . ASP A 1 88 ? 14.69000 13.01100 -9.92700 1.000 14.25785 116 ASP A O 1
ATOM 1095 N N . ALA A 1 89 ? 13.60500 12.68300 -7.98100 1.000 11.82306 117 ALA A N 1
ATOM 1096 C CA . ALA A 1 89 ? 14.82100 12.43500 -7.21000 1.000 10.69089 117 ALA A CA 1
ATOM 1097 C C . ALA A 1 89 ? 14.90700 10.94000 -6.93800 1.000 10.72624 117 ALA A C 1
ATOM 1098 O O . ALA A 1 89 ? 14.21200 10.43100 -6.04300 1.000 11.14350 117 ALA A O 1
ATOM 1105 N N . PRO A 1 90 ? 15.71000 10.19500 -7.69200 1.000 10.09934 118 PRO A N 1
ATOM 1106 C CA . PRO A 1 90 ? 15.76200 8.74100 -7.51100 1.000 9.27565 118 PRO A CA 1
ATOM 1107 C C . PRO A 1 90 ? 16.53700 8.35200 -6.26300 1.000 11.32608 118 PRO A C 1
ATOM 1108 O O . PRO A 1 90 ? 17.51500 8.99500 -5.88100 1.000 11.12107 118 PRO A O 1
ATOM 1119 N N . MET A 1 91 ? 16.10400 7.26400 -5.64100 1.000 9.40159 119 MET A N 1
ATOM 1120 C CA . MET A 1 91 ? 16.67100 6.80700 -4.38100 1.000 9.31965 119 MET A CA 1
ATOM 1121 C C . MET A 1 91 ? 17.47000 5.53300 -4.60200 1.000 13.66921 119 MET A C 1
ATOM 1122 O O . MET A 1 91 ? 17.04600 4.63800 -5.34000 1.000 11.13909 119 MET A O 1
ATOM 1136 N N . TRP A 1 92 ? 18.63200 5.46500 -3.95500 1.000 9.69679 120 TRP A N 1
ATOM 1137 C CA . TRP A 1 92 ? 19.56300 4.35600 -4.10200 1.000 8.66753 120 TRP A CA 1
ATOM 1138 C C . TRP A 1 92 ? 20.07600 3.96400 -2.72200 1.000 9.72503 120 TRP A C 1
ATOM 1139 O O . TRP A 1 92 ? 19.89500 4.68400 -1.73600 1.000 9.64180 120 TRP A O 1
ATOM 1160 N N . LEU A 1 93 ? 20.71100 2.79400 -2.65100 1.000 10.36386 121 LEU A N 1
ATOM 1161 C CA . LEU A 1 93 ? 21.14500 2.22700 -1.38000 1.000 9.22552 121 LEU A CA 1
ATOM 1162 C C . LEU A 1 93 ? 22.58700 2.64300 -1.10800 1.000 9.03098 121 LEU A C 1
ATOM 1163 O O . LEU A 1 93 ? 23.50900 2.17400 -1.78100 1.000 9.58739 121 LEU A O 1
ATOM 1179 N N . ASN A 1 94 ? 22.77600 3.50900 -0.10600 1.000 9.72062 122 ASN A N 1
ATOM 1180 C CA . ASN A 1 94 ? 24.09600 3.95900 0.35200 1.000 9.85738 122 ASN A CA 1
ATOM 1181 C C . ASN A 1 94 ? 24.69300 2.91000 1.28900 1.000 10.28291 122 ASN A C 1
ATOM 1182 O O . ASN A 1 94 ? 24.93400 3.14300 2.47300 1.000 10.27983 122 ASN A O 1
ATOM 1192 N N . GLY A 1 95 ? 24.88900 1.71800 0.73200 1.000 10.10550 123 GLY A N 1
ATOM 1193 C CA . GLY A 1 95 ? 25.39300 0.59100 1.49600 1.000 11.95141 123 GLY A CA 1
ATOM 1194 C C . GLY A 1 95 ? 25.59300 -0.60800 0.59400 1.000 11.88502 123 GLY A C 1
ATOM 1195 O O . GLY A 1 95 ? 25.41900 -0.53800 -0.62900 1.000 11.89788 123 GLY A O 1
ATOM 1199 N N . THR A 1 96 ? 25.96800 -1.72000 1.22300 1.000 12.28119 124 THR A N 1
ATOM 1200 C CA . THR A 1 96 ? 26.23300 -2.98100 0.54200 1.000 13.60164 124 THR A CA 1
ATOM 1201 C C . THR A 1 96 ? 25.18000 -4.00800 0.94100 1.000 9.74311 124 THR A C 1
ATOM 1202 O O . THR A 1 96 ? 24.83200 -4.12400 2.11700 1.000 13.52953 124 THR A O 1
ATOM 1213 N N . HIS A 1 97 ? 24.68700 -4.75900 -0.03900 1.000 12.15063 125 HIS A N 1
ATOM 1214 C CA . HIS A 1 97 ? 23.63300 -5.72500 0.24200 1.000 10.08207 125 HIS A CA 1
ATOM 1215 C C . HIS A 1 97 ? 24.15400 -6.83500 1.14900 1.000 10.56160 125 HIS A C 1
ATOM 1216 O O . HIS A 1 97 ? 25.29800 -7.27900 1.00300 1.000 10.68157 125 HIS A O 1
ATOM 1231 N N . PRO A 1 98 ? 23.34200 -7.31200 2.08400 1.000 10.04257 126 PRO A N 1
ATOM 1232 C CA . PRO A 1 98 ? 23.77300 -8.42200 2.93600 1.000 12.60910 126 PRO A CA 1
ATOM 1233 C C . PRO A 1 98 ? 23.76000 -9.75000 2.19600 1.000 11.95191 126 PRO A C 1
ATOM 1234 O O . PRO A 1 98 ? 23.11700 -9.92300 1.15800 1.000 12.82155 126 PRO A O 1
ATOM 1245 N N . ALA A 1 99 ? 24.48100 -10.70200 2.77400 1.000 11.49780 127 ALA A N 1
ATOM 1246 C CA . ALA A 1 99 ? 24.45300 -12.09000 2.34700 1.000 13.09587 127 ALA A CA 1
ATOM 1247 C C . ALA A 1 99 ? 23.44400 -12.86900 3.18900 1.000 9.85833 127 ALA A C 1
ATOM 1248 O O . ALA A 1 99 ? 23.08800 -12.47600 4.30200 1.000 10.94823 127 ALA A O 1
ATOM 1255 N N . LEU A 1 100 ? 22.99200 -13.99600 2.64300 1.000 11.02214 128 LEU A N 1
ATOM 1256 C CA . LEU A 1 100 ? 22.05300 -14.84600 3.36400 1.000 10.54675 128 LEU A CA 1
ATOM 1257 C C . LEU A 1 100 ? 22.70200 -15.36000 4.64200 1.000 9.92916 128 LEU A C 1
ATOM 1258 O O . LEU A 1 100 ? 23.77800 -15.96600 4.60300 1.000 9.58323 128 LEU A O 1
ATOM 1274 N N . GLY A 1 101 ? 22.05600 -15.09500 5.77300 1.000 10.65882 129 GLY A N 1
ATOM 1275 C CA . GLY A 1 101 ? 22.60000 -15.38300 7.08300 1.000 13.00884 129 GLY A CA 1
ATOM 1276 C C . GLY A 1 101 ? 22.99500 -14.15400 7.87000 1.000 13.74753 129 GLY A C 1
ATOM 1277 O O . GLY A 1 101 ? 23.22800 -14.26300 9.08200 1.000 16.23853 129 GLY A O 1
ATOM 1281 N N . ASP A 1 102 ? 23.07600 -12.98600 7.22300 1.000 13.28918 130 ASP A N 1
ATOM 1282 C CA . ASP A 1 102 ? 23.44500 -11.74900 7.89800 1.000 12.04550 130 ASP A CA 1
ATOM 1283 C C . ASP A 1 102 ? 22.29800 -11.15500 8.70700 1.000 13.59128 130 ASP A C 1
ATOM 1284 O O . ASP A 1 102 ? 22.52900 -10.23200 9.49700 1.000 17.14854 130 ASP A O 1
ATOM 1293 N N . GLY A 1 103 ? 21.08000 -11.64800 8.52300 1.000 12.27311 131 GLY A N 1
ATOM 1294 C CA . GLY A 1 103 ? 19.93300 -11.11800 9.22400 1.000 17.01053 131 GLY A CA 1
ATOM 1295 C C . GLY A 1 103 ? 19.45000 -9.81400 8.61900 1.000 13.81948 131 GLY A C 1
ATOM 1296 O O . GLY A 1 103 ? 19.86500 -9.39400 7.53800 1.000 12.38747 131 GLY A O 1
ATOM 1300 N N . ILE A 1 104 ? 18.53800 -9.17300 9.34700 1.000 13.02665 132 ILE A N 1
ATOM 1301 C CA . ILE A 1 104 ? 18.03200 -7.86700 8.94700 1.000 11.17529 132 ILE A CA 1
ATOM 1302 C C . ILE A 1 104 ? 19.10500 -6.82000 9.20200 1.000 13.31618 132 ILE A C 1
ATOM 1303 O O . ILE A 1 104 ? 19.64700 -6.72100 10.31000 1.000 14.55065 132 ILE A O 1
ATOM 1319 N N . THR A 1 105 ? 19.41500 -6.03300 8.17600 1.000 11.18587 133 THR A N 1
ATOM 1320 C CA . THR A 1 105 ? 20.44500 -5.00700 8.25800 1.000 11.02693 133 THR A CA 1
ATOM 1321 C C . THR A 1 105 ? 19.82500 -3.64000 8.01000 1.000 11.45497 133 THR A C 1
ATOM 1322 O O . THR A 1 105 ? 18.91100 -3.49500 7.19300 1.000 11.87585 133 THR A O 1
ATOM 1333 N N A ASN A 1 106 ? 20.30300 -2.63500 8.73700 0.550 12.21412 134 ASN A N 1
ATOM 1334 N N B ASN A 1 106 ? 20.37400 -2.64200 8.70500 0.450 12.20748 134 ASN A N 1
ATOM 1335 C CA A ASN A 1 106 ? 19.77900 -1.28100 8.61400 0.550 14.49542 134 ASN A CA 1
ATOM 1336 C CA B ASN A 1 106 ? 19.91200 -1.25900 8.68100 0.450 14.49599 134 ASN A CA 1
ATOM 1337 C C A ASN A 1 106 ? 20.72200 -0.44000 7.76100 0.550 13.22218 134 ASN A C 1
ATOM 1338 C C B ASN A 1 106 ? 20.77800 -0.46600 7.71100 0.450 13.22208 134 ASN A C 1
ATOM 1339 O O A ASN A 1 106 ? 21.94300 -0.47000 7.95300 0.550 14.49654 134 ASN A O 1
ATOM 1340 O O B ASN A 1 106 ? 22.00900 -0.55300 7.76600 0.450 14.64586 134 ASN A O 1
ATOM 1361 N N . HIS A 1 107 ? 20.14300 0.30500 6.82100 1.000 10.95362 135 HIS A N 1
ATOM 1362 C CA . HIS A 1 107 ? 20.88800 1.05900 5.83100 1.000 11.98948 135 HIS A CA 1
ATOM 1363 C C . HIS A 1 107 ? 20.29300 2.44300 5.62100 1.000 10.92935 135 HIS A C 1
ATOM 1364 O O . HIS A 1 107 ? 19.15800 2.73100 6.00800 1.000 11.55458 135 HIS A O 1
ATOM 1378 N N . THR A 1 108 ? 21.07600 3.29500 4.96600 1.000 11.50012 136 THR A N 1
ATOM 1379 C CA . THR A 1 108 ? 20.61700 4.59400 4.49800 1.000 12.32158 136 THR A CA 1
ATOM 1380 C C . THR A 1 108 ? 20.30900 4.50600 3.00900 1.000 11.79092 136 THR A C 1
ATOM 1381 O O . THR A 1 108 ? 21.11300 3.97900 2.23300 1.000 11.25293 136 THR A O 1
ATOM 1392 N N . ALA A 1 109 ? 19.14100 5.00400 2.61700 1.000 9.60231 137 ALA A N 1
ATOM 1393 C CA . ALA A 1 109 ? 18.83200 5.25000 1.21700 1.000 9.21009 137 ALA A CA 1
ATOM 1394 C C . ALA A 1 109 ? 18.96600 6.74700 0.96000 1.000 11.29338 137 ALA A C 1
ATOM 1395 O O . ALA A 1 109 ? 18.52100 7.56400 1.76900 1.000 11.27673 137 ALA A O 1
ATOM 1402 N N . CYS A 1 110 ? 19.58500 7.09500 -0.16300 1.000 10.94081 138 CYS A N 1
ATOM 1403 C CA . CYS A 1 110 ? 19.86100 8.47500 -0.53500 1.000 10.30544 138 CYS A CA 1
ATOM 1404 C C . CYS A 1 110 ? 19.08600 8.82100 -1.79600 1.000 10.40713 138 CYS A C 1
ATOM 1405 O O . CYS A 1 110 ? 18.98300 7.99300 -2.70800 1.000 11.13893 138 CYS A O 1
ATOM 1412 N N . ALA A 1 111 ? 18.58200 10.05500 -1.86600 1.000 9.17155 139 ALA A N 1
ATOM 1413 C CA . ALA A 1 111 ? 17.92300 10.57000 -3.05800 1.000 10.35279 139 ALA A CA 1
ATOM 1414 C C . ALA A 1 111 ? 18.83100 11.58700 -3.73500 1.000 10.37214 139 ALA A C 1
ATOM 1415 O O . ALA A 1 111 ? 19.35400 12.48900 -3.07400 1.000 12.75201 139 ALA A O 1
ATOM 1422 N N . HIS A 1 112 ? 19.02200 11.43700 -5.04200 1.000 9.65599 140 HIS A N 1
ATOM 1423 C CA . HIS A 1 112 ? 19.86300 12.34500 -5.81600 1.000 11.40493 140 HIS A CA 1
ATOM 1424 C C . HIS A 1 112 ? 19.02900 13.52500 -6.30800 1.000 11.38609 140 HIS A C 1
ATOM 1425 O O . HIS A 1 112 ? 18.01200 13.33500 -6.98200 1.000 10.77567 140 HIS A O 1
ATOM 1439 N N . TRP A 1 113 ? 19.46900 14.74000 -5.98300 1.000 12.15666 141 TRP A N 1
ATOM 1440 C CA . TRP A 1 113 ? 18.81900 15.94400 -6.47400 1.000 12.45204 141 TRP A CA 1
ATOM 1441 C C . TRP A 1 113 ? 19.80200 17.10300 -6.36900 1.000 14.40871 141 TRP A C 1
ATOM 1442 O O . TRP A 1 113 ? 20.64700 17.13700 -5.47000 1.000 12.94802 141 TRP A O 1
ATOM 1463 N N . SER A 1 114 ? 19.68500 18.04900 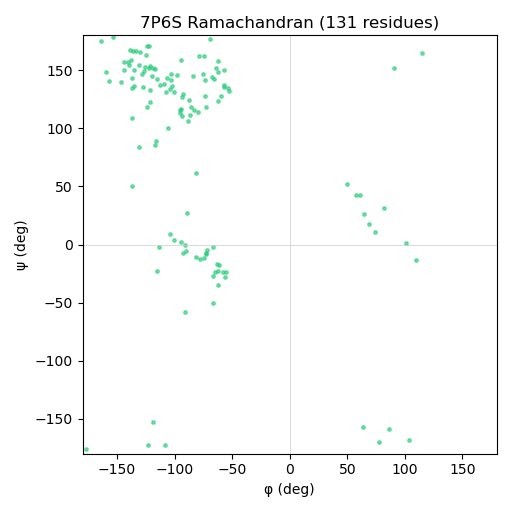-7.30100 1.000 13.84498 142 SER A N 1
ATOM 1464 C CA . SER A 1 114 ? 20.41200 19.31700 -7.22700 1.000 12.38355 142 SER A CA 1
ATOM 1465 C C . SER A 1 114 ? 21.90200 19.10900 -6.96800 1.000 14.29369 142 SER A C 1
ATOM 1466 O O . SER A 1 114 ? 22.48000 19.68300 -6.04300 1.000 17.81434 142 SER A O 1
ATOM 1474 N N . GLY A 1 115 ? 22.52600 18.27100 -7.79200 1.000 14.84408 143 GLY A N 1
ATOM 1475 C CA . GLY A 1 115 ? 23.96300 18.07900 -7.71000 1.000 13.71301 143 GLY A CA 1
ATOM 1476 C C . GLY A 1 115 ? 24.44200 17.36500 -6.46600 1.000 17.37180 143 GLY A C 1
ATOM 1477 O O . GLY A 1 115 ? 25.63500 17.42200 -6.14500 1.000 15.13962 143 GLY A O 1
ATOM 1481 N N . ASN A 1 116 ? 23.54500 16.67400 -5.76500 1.000 11.86101 144 ASN A N 1
ATOM 1482 C CA . ASN A 1 116 ? 23.81900 16.12400 -4.44000 1.000 11.10337 144 ASN A CA 1
ATOM 1483 C C . ASN A 1 116 ? 23.22900 14.72200 -4.42800 1.000 12.17248 144 ASN A C 1
ATOM 1484 O O . ASN A 1 116 ? 22.00400 14.56700 -4.43200 1.000 11.29199 144 ASN A O 1
ATOM 1495 N N . CYS A 1 117 ? 24.09000 13.70700 -4.43400 1.000 10.87879 145 CYS A N 1
ATOM 1496 C CA . CYS A 1 117 ? 23.62000 12.33000 -4.52600 1.000 11.20532 145 CYS A CA 1
ATOM 1497 C C . CYS A 1 117 ? 22.95500 11.84500 -3.25000 1.000 11.33204 145 CYS A C 1
ATOM 1498 O O . CYS A 1 117 ? 22.42800 10.72500 -3.24300 1.000 12.22817 145 CYS A O 1
ATOM 1505 N N . CYS A 1 118 ? 22.95100 12.63800 -2.18500 1.000 10.28763 146 CYS A N 1
ATOM 1506 C CA . CYS A 1 118 ? 22.21700 12.31600 -0.96600 1.000 11.53060 146 CYS A CA 1
ATOM 1507 C C . CYS A 1 118 ? 21.49800 13.56100 -0.45100 1.000 9.40484 146 CYS A C 1
ATOM 1508 O O . CYS A 1 118 ? 21.59100 13.92500 0.72000 1.000 12.80312 146 CYS A O 1
ATOM 1515 N N . PHE A 1 119 ? 20.75900 14.20800 -1.35600 1.000 10.85857 147 PHE A N 1
ATOM 1516 C CA . PHE A 1 119 ? 20.00100 15.40900 -1.02300 1.000 9.48625 147 PHE A CA 1
ATOM 1517 C C . PHE A 1 119 ? 18.93900 15.11500 0.02400 1.000 10.50379 147 PHE A C 1
ATOM 1518 O O . PHE A 1 119 ? 18.63400 15.96800 0.86800 1.000 11.22039 147 PHE A O 1
ATOM 1535 N N . TRP A 1 120 ? 18.34800 13.92200 -0.03300 1.000 11.29749 148 TRP A N 1
ATOM 1536 C CA . TRP A 1 120 ? 17.47200 13.41300 1.00500 1.000 10.48954 148 TRP A CA 1
ATOM 1537 C C . TRP A 1 120 ? 18.00300 12.05500 1.44000 1.000 8.50751 148 TRP A C 1
ATOM 1538 O O . TRP A 1 120 ? 18.62500 11.33900 0.65000 1.000 11.59183 148 TRP A O 1
ATOM 1559 N N . LYS A 1 121 ? 17.73400 11.68600 2.68600 1.000 12.54755 149 LYS A N 1
ATOM 1560 C CA . LYS A 1 121 ? 18.03600 10.33200 3.12800 1.000 12.68187 149 LYS A CA 1
ATOM 1561 C C . LYS A 1 121 ? 16.93000 9.80800 4.03100 1.000 15.65055 149 LYS A C 1
ATOM 1562 O O . LYS A 1 121 ? 16.14900 10.56500 4.61300 1.000 12.36206 149 LYS A O 1
ATOM 1581 N N . THR A 1 122 ? 16.84800 8.48400 4.09900 1.000 11.63516 150 THR A N 1
ATOM 1582 C CA . THR A 1 122 ? 15.89600 7.82100 4.97400 1.000 12.42638 150 THR A CA 1
ATOM 1583 C C . THR A 1 122 ? 16.44500 6.43400 5.26300 1.000 12.67740 150 THR A C 1
ATOM 1584 O O . THR A 1 122 ? 17.29800 5.92100 4.53400 1.000 13.84806 150 THR A O 1
ATOM 1595 N N A GLU A 1 123 ? 15.95600 5.84400 6.34600 0.640 11.48786 151 GLU A N 1
ATOM 1596 N N B GLU A 1 123 ? 15.95200 5.83400 6.33500 0.360 11.51136 151 GLU A N 1
ATOM 1597 C CA A GLU A 1 123 ? 16.36700 4.50200 6.72300 0.640 12.15022 151 GLU A CA 1
ATOM 1598 C CA B GLU A 1 123 ? 16.39000 4.50400 6.72000 0.360 12.21077 151 GLU A CA 1
ATOM 1599 C C A GLU A 1 123 ? 15.59100 3.46400 5.92500 0.640 11.91638 151 GLU A C 1
ATOM 1600 C C B GLU A 1 123 ? 15.59400 3.44700 5.96700 0.360 11.93539 151 GLU A C 1
ATOM 1601 O O A GLU A 1 123 ? 14.39200 3.61900 5.66700 0.640 12.44680 151 GLU A O 1
ATOM 1602 O O B GLU A 1 123 ? 14.37800 3.57300 5.78700 0.360 12.55795 151 GLU A O 1
ATOM 1625 N N . VAL A 1 124 ? 16.29400 2.40400 5.53100 1.000 10.21145 152 VAL A N 1
ATOM 1626 C CA . VAL A 1 124 ? 15.68700 1.23100 4.92200 1.000 9.26570 152 VAL A CA 1
ATOM 1627 C C . VAL A 1 124 ? 16.33400 0.01100 5.56400 1.000 11.35082 152 VAL A C 1
ATOM 1628 O O . VAL A 1 124 ? 17.51800 0.02500 5.91100 1.000 13.81141 152 VAL A O 1
ATOM 1641 N N . LEU A 1 125 ? 15.55400 -1.04600 5.72400 1.000 9.99102 153 LEU A N 1
ATOM 1642 C CA . LEU A 1 125 ? 16.08000 -2.32700 6.16900 1.000 11.20161 153 LEU A CA 1
ATOM 1643 C C . LEU A 1 125 ? 16.18700 -3.25900 4.97000 1.000 10.77243 153 LEU A C 1
ATOM 1644 O O . LEU A 1 125 ? 15.38000 -3.19100 4.04000 1.000 8.70266 153 LEU A O 1
ATOM 1660 N N . VAL A 1 126 ? 17.19800 -4.12300 4.98900 1.000 9.33078 154 VAL A N 1
ATOM 1661 C CA . VAL A 1 126 ? 17.43300 -5.06300 3.89800 1.000 9.31937 154 VAL A CA 1
ATOM 1662 C C . VAL A 1 126 ? 17.72900 -6.43700 4.48000 1.000 10.12303 154 VAL A C 1
ATOM 1663 O O . VAL A 1 126 ? 18.49800 -6.56500 5.44100 1.000 9.93395 154 VAL A O 1
ATOM 1676 N N . LYS A 1 127 ? 17.13100 -7.46800 3.88900 1.000 9.20823 155 LYS A N 1
ATOM 1677 C CA . LYS A 1 127 ? 17.41600 -8.83700 4.29300 1.000 9.21250 155 LYS A CA 1
ATOM 1678 C C . LYS A 1 127 ? 17.55900 -9.72300 3.06400 1.000 7.74934 155 LYS A C 1
ATOM 1679 O O . LYS A 1 127 ? 16.75200 -9.65000 2.13600 1.000 9.55058 155 LYS A O 1
ATOM 1698 N N . ALA A 1 128 ? 18.59400 -10.56600 3.07200 1.000 7.81609 156 ALA A N 1
ATOM 1699 C CA . ALA A 1 128 ? 18.73700 -11.61400 2.06800 1.000 10.01239 156 ALA A CA 1
ATOM 1700 C C . ALA A 1 128 ? 17.92700 -12.84300 2.46700 1.000 10.11339 156 ALA A C 1
ATOM 1701 O O . ALA A 1 128 ? 17.82800 -13.18100 3.65100 1.000 11.15933 156 ALA A O 1
ATOM 1708 N N . CYS A 1 129 ? 17.36500 -13.52300 1.46900 1.000 9.76180 157 CYS A N 1
ATOM 1709 C CA . CYS A 1 129 ? 16.37200 -14.55800 1.70700 1.000 10.96143 157 CYS A CA 1
ATOM 1710 C C . CYS A 1 129 ? 16.74200 -15.86600 1.03300 1.000 11.74271 157 CYS A C 1
ATOM 1711 O O . CYS A 1 129 ? 17.34200 -15.86500 -0.04400 1.000 11.00370 157 CYS A O 1
ATOM 1718 N N . PRO A 1 130 ? 16.33900 -16.99600 1.61600 1.000 11.45046 158 PRO A N 1
ATOM 1719 C CA . PRO A 1 130 ? 16.49900 -18.27500 0.91500 1.000 13.83425 158 PRO A CA 1
ATOM 1720 C C . PRO A 1 130 ? 15.86200 -18.21200 -0.46100 1.000 11.89119 158 PRO A C 1
ATOM 1721 O O . PRO A 1 130 ? 14.74700 -17.71400 -0.62800 1.000 12.11649 158 PRO A O 1
ATOM 1732 N N . GLY A 1 131 ? 16.58100 -18.71500 -1.45600 1.000 13.53083 159 GLY A N 1
ATOM 1733 C CA . GLY A 1 131 ? 16.15100 -18.62900 -2.83200 1.000 10.75505 159 GLY A CA 1
ATOM 1734 C C . GLY A 1 131 ? 16.82200 -17.53900 -3.63600 1.000 12.60117 159 GLY A C 1
ATOM 1735 O O . GLY A 1 131 ? 16.49500 -17.37400 -4.81700 1.000 16.29385 159 GLY A O 1
ATOM 1739 N N . GLY A 1 132 ? 17.74700 -16.79200 -3.03700 1.000 12.23255 160 GLY A N 1
ATOM 1740 C CA . GLY A 1 132 ? 18.54500 -15.85000 -3.78900 1.000 13.56316 160 GLY A CA 1
ATOM 1741 C C . GLY A 1 132 ? 17.90100 -14.51500 -4.07900 1.000 14.37173 160 GLY A C 1
ATOM 1742 O O . GLY A 1 132 ? 18.19400 -13.91600 -5.11600 1.000 18.44295 160 GLY A O 1
ATOM 1746 N N . TYR A 1 133 ? 17.04300 -14.02200 -3.19200 1.000 10.28513 161 TYR A N 1
ATOM 1747 C CA . TYR A 1 133 ? 16.45000 -12.70200 -3.35700 1.000 9.76411 161 TYR A CA 1
ATOM 1748 C C . TYR A 1 133 ? 16.60200 -11.88700 -2.08100 1.000 10.10274 161 TYR A C 1
ATOM 1749 O O . TYR A 1 133 ? 16.93300 -12.40300 -1.01000 1.000 11.46659 161 TYR A O 1
ATOM 1767 N N . HIS A 1 134 ? 16.36700 -10.58500 -2.21800 1.000 9.72111 162 HIS A N 1
ATOM 1768 C CA . HIS A 1 134 ? 16.39600 -9.65200 -1.10600 1.000 9.54187 162 HIS A CA 1
ATOM 1769 C C . HIS A 1 134 ? 15.02200 -9.03100 -0.91800 1.000 9.53378 162 HIS A C 1
ATOM 1770 O O . HIS A 1 134 ? 14.25600 -8.88000 -1.87300 1.000 10.12919 162 HIS A O 1
ATOM 1784 N N . VAL A 1 135 ? 14.73100 -8.66800 0.32400 1.000 8.09485 163 VAL A N 1
ATOM 1785 C CA . VAL A 1 135 ? 13.54800 -7.88700 0.65400 1.000 9.24377 163 VAL A CA 1
ATOM 1786 C C . VAL A 1 135 ? 13.98900 -6.60800 1.35200 1.000 9.92949 163 VAL A C 1
ATOM 1787 O O . VAL A 1 135 ? 15.04800 -6.55400 1.99100 1.000 9.50054 163 VAL A O 1
ATOM 1800 N N . TYR A 1 136 ? 13.17400 -5.56600 1.20100 1.000 9.04100 164 TYR A N 1
ATOM 1801 C CA . TYR A 1 136 ? 13.46900 -4.23700 1.71100 1.000 9.89009 164 TYR A CA 1
ATOM 1802 C C . TYR A 1 136 ? 12.29300 -3.75000 2.53600 1.000 11.61406 164 TYR A C 1
ATOM 1803 O O . TYR A 1 136 ? 11.14400 -3.88900 2.11400 1.000 11.25236 164 TYR A O 1
ATOM 1821 N N . ARG A 1 137 ? 12.56900 -3.16700 3.69900 1.000 9.76509 165 ARG A N 1
ATOM 1822 C CA . ARG A 1 137 ? 11.53100 -2.49100 4.46600 1.000 8.50032 165 ARG A CA 1
ATOM 1823 C C . ARG A 1 137 ? 11.57500 -1.00800 4.12900 1.000 10.03160 165 ARG A C 1
ATOM 1824 O O . ARG A 1 137 ? 12.57700 -0.33700 4.40400 1.000 10.33059 165 ARG A O 1
ATOM 1845 N N . LEU A 1 138 ? 10.49800 -0.51500 3.52600 1.000 10.64269 166 LEU A N 1
ATOM 1846 C CA . LEU A 1 138 ? 10.42300 0.83900 2.99400 1.000 7.77748 166 LEU A CA 1
ATOM 1847 C C . LEU A 1 138 ? 9.23600 1.54500 3.63400 1.000 11.83190 166 LEU A C 1
ATOM 1848 O O . LEU A 1 138 ? 8.08900 1.10900 3.47800 1.000 13.51846 166 LEU A O 1
ATOM 1864 N N . GLU A 1 139 ? 9.51400 2.62900 4.35600 1.000 11.58580 167 GLU A N 1
ATOM 1865 C CA . GLU A 1 139 ? 8.50100 3.38100 5.09100 1.000 10.17714 167 GLU A CA 1
ATOM 1866 C C . GLU A 1 139 ? 8.41500 4.78200 4.49800 1.000 12.24696 167 GLU A C 1
ATOM 1867 O O . GLU A 1 139 ? 9.10200 5.70700 4.94600 1.000 12.43084 167 GLU A O 1
ATOM 1879 N N . GLY A 1 140 ? 7.56100 4.92600 3.48800 1.000 10.54050 168 GLY A N 1
ATOM 1880 C CA . GLY A 1 140 ? 7.30500 6.19400 2.84200 1.000 9.72089 168 GLY A CA 1
ATOM 1881 C C . GLY A 1 140 ? 8.53700 6.75400 2.15200 1.000 10.02377 168 GLY A C 1
ATOM 1882 O O . GLY A 1 140 ? 9.46400 6.03600 1.77200 1.000 11.10182 168 GLY A O 1
ATOM 1886 N N . THR A 1 141 ? 8.51700 8.06900 1.97300 1.000 10.13229 169 THR A N 1
ATOM 1887 C CA . THR A 1 141 ? 9.64900 8.83000 1.47100 1.000 8.96101 169 THR A CA 1
ATOM 1888 C C . THR A 1 141 ? 9.76400 10.10900 2.28500 1.000 12.02154 169 THR A C 1
ATOM 1889 O O . THR A 1 141 ? 8.79100 10.54400 2.91200 1.000 11.50230 169 THR A O 1
ATOM 1900 N N . PRO A 1 142 ? 10.94300 10.73900 2.29500 1.000 8.64667 170 PRO A N 1
ATOM 1901 C CA . PRO A 1 142 ? 11.10000 11.99400 3.04400 1.000 12.83744 170 PRO A CA 1
ATOM 1902 C C . PRO A 1 142 ? 10.60600 13.21900 2.29700 1.000 11.76006 170 PRO A C 1
ATOM 1903 O O . PRO A 1 142 ? 10.50400 14.30000 2.90100 1.000 14.39139 170 PRO A O 1
ATOM 1914 N N . TRP A 1 143 ? 10.29700 13.07900 1.01300 1.000 11.24356 171 TRP A N 1
ATOM 1915 C CA . TRP A 1 143 ? 9.84700 14.16900 0.15300 1.000 8.69822 171 TRP A CA 1
ATOM 1916 C C . TRP A 1 143 ? 9.22300 13.51700 -1.07500 1.000 10.71185 171 TRP A C 1
ATOM 1917 O O . TRP A 1 143 ? 9.24800 12.29300 -1.22700 1.000 10.85534 171 TRP A O 1
ATOM 1938 N N . CYS A 1 144 ? 8.65300 14.33200 -1.95200 1.000 9.57082 172 CYS A N 1
ATOM 1939 C CA . CYS A 1 144 ? 8.17500 13.87100 -3.24600 1.000 10.90010 172 CYS A CA 1
ATOM 1940 C C . CYS A 1 144 ? 8.61200 14.87500 -4.30000 1.000 13.17598 172 CYS A C 1
ATOM 1941 O O . CYS A 1 144 ? 8.72500 16.06500 -4.00700 1.000 13.33027 172 CYS A O 1
ATOM 1948 N N . ASN A 1 145 ? 8.84100 14.42000 -5.53800 1.000 9.98649 173 ASN A N 1
ATOM 1949 C CA . ASN A 1 145 ? 8.67900 13.05000 -5.99400 1.000 11.39543 173 ASN A CA 1
ATOM 1950 C C . ASN A 1 145 ? 9.99100 12.28600 -5.90900 1.000 12.69372 173 ASN A C 1
ATOM 1951 O O . ASN A 1 145 ? 10.96900 12.62600 -6.58800 1.000 12.29495 173 ASN A O 1
ATOM 1962 N N . LEU A 1 146 ? 9.98100 11.25400 -5.06400 1.000 10.49524 174 LEU A N 1
ATOM 1963 C CA . LEU A 1 146 ? 11.08700 10.33600 -4.86500 1.000 10.02425 174 LEU A CA 1
ATOM 1964 C C . LEU A 1 146 ? 10.56600 8.91300 -5.01800 1.000 11.55511 174 LEU A C 1
ATOM 1965 O O . LEU A 1 146 ? 9.42200 8.61900 -4.66300 1.000 11.17054 174 LEU A O 1
ATOM 1981 N N . ARG A 1 147 ? 11.41100 8.02800 -5.54600 1.000 9.87051 175 ARG A N 1
ATOM 1982 C CA . ARG A 1 147 ? 11.08200 6.61300 -5.63200 1.000 9.09858 175 ARG A CA 1
ATOM 1983 C C . ARG A 1 147 ? 12.33400 5.77900 -5.39500 1.000 10.41542 175 ARG A C 1
ATOM 1984 O O . ARG A 1 147 ? 13.44600 6.20000 -5.72100 1.000 10.27136 175 ARG A O 1
ATOM 2005 N N . TYR A 1 148 ? 12.13400 4.58100 -4.84600 1.000 9.34539 176 TYR A N 1
ATOM 2006 C CA . TYR A 1 148 ? 13.20100 3.59300 -4.70900 1.000 10.61756 176 TYR A CA 1
ATOM 2007 C C . TYR A 1 148 ? 13.39100 2.89700 -6.05400 1.000 10.18184 176 TYR A C 1
ATOM 2008 O O . TYR A 1 148 ? 12.50000 2.18000 -6.52000 1.000 12.06726 176 TYR A O 1
ATOM 2026 N N . CYS A 1 149 ? 14.55000 3.10100 -6.67600 1.000 10.68263 177 CYS A N 1
ATOM 2027 C CA . CYS A 1 149 ? 14.82800 2.53900 -7.98700 1.000 11.15707 177 CYS A CA 1
ATOM 2028 C C . CYS A 1 149 ? 15.21500 1.06700 -7.88100 1.000 10.79551 177 CYS A C 1
ATOM 2029 O O . CYS A 1 149 ? 15.60700 0.57400 -6.82200 1.000 11.07804 177 CYS A O 1
ATOM 2036 N N . THR A 1 150 ? 15.12100 0.37300 -9.00800 1.000 11.19103 178 THR A N 1
ATOM 2037 C CA . THR A 1 150 ? 15.68700 -0.96000 -9.15400 1.000 10.67243 178 THR A CA 1
ATOM 2038 C C . THR A 1 150 ? 16.72900 -0.94100 -10.26700 1.000 12.02505 178 THR A C 1
ATOM 2039 O O . THR A 1 150 ? 16.58400 -0.21700 -11.25900 1.000 13.07213 178 THR A O 1
ATOM 2050 N N . ASP A 1 151 ? 17.78900 -1.73100 -10.08100 1.000 13.66084 179 ASP A N 1
ATOM 2051 C CA . ASP A 1 151 ? 18.89800 -1.80900 -11.02000 1.000 16.16230 179 ASP A CA 1
ATOM 2052 C C . ASP A 1 151 ? 18.66400 -2.98600 -11.95000 1.000 16.28669 179 ASP A C 1
ATOM 2053 O O . ASP A 1 151 ? 18.70200 -4.13900 -11.49300 1.000 17.42804 179 ASP A O 1
ATOM 2062 N N . PRO A 1 152 ? 18.42400 -2.76300 -13.24500 1.000 15.86583 180 PRO A N 1
ATOM 2063 C CA . PRO A 1 152 ? 18.13600 -3.89100 -14.14400 1.000 16.99334 180 PRO A CA 1
ATOM 2064 C C . PRO A 1 152 ? 19.34600 -4.74800 -14.46100 1.000 24.15035 180 PRO A C 1
ATOM 2065 O O . PRO A 1 152 ? 19.18000 -5.79600 -15.09900 1.000 28.69698 180 PRO A O 1
ATOM 2076 N N . SER A 1 153 ? 20.55000 -4.34400 -14.04900 1.000 21.78087 181 SER A N 1
ATOM 2077 C CA . SER A 1 153 ? 21.71100 -5.21100 -14.22200 1.000 27.42039 181 SER A CA 1
ATOM 2078 C C . SER A 1 153 ? 21.59800 -6.45700 -13.35700 1.000 40.06009 181 SER A C 1
ATOM 2079 O O . SER A 1 153 ? 22.17300 -7.49900 -13.69400 1.000 43.51266 181 SER A O 1
ATOM 2087 N N . HIS A 1 154 ? 20.87300 -6.36800 -12.24400 1.000 39.86466 182 HIS A N 1
ATOM 2088 C CA . HIS A 1 154 ? 20.55100 -7.52800 -11.41800 1.000 41.38439 182 HIS A CA 1
ATOM 2089 C C . HIS A 1 154 ? 19.25800 -8.14200 -11.94500 1.000 35.30938 182 HIS A C 1
ATOM 2090 O O . HIS A 1 154 ? 18.16900 -7.59100 -11.74200 1.000 33.05252 182 HIS A O 1
ATOM 2103 N N . HIS A 1 155 ? 19.38100 -9.28400 -12.61100 1.000 34.58841 183 HIS A N 1
ATOM 2104 C CA . HIS A 1 155 ? 18.26000 -9.91700 -13.29000 1.000 40.87906 183 HIS A CA 1
ATOM 2105 C C . HIS A 1 155 ? 17.55000 -10.91000 -12.37700 1.000 44.64051 183 HIS A C 1
ATOM 2106 O O . HIS A 1 155 ? 16.37200 -11.21800 -12.57300 1.000 52.55650 183 HIS A O 1
#

Nearest PDB structures (foldseek):
  7p6t-assembly1_A  TM=9.777E-01  e=7.464E-29  Homo sapiens
  7p6r-assembly1_A  TM=1.003E+00  e=1.770E-27  Homo sapiens
  7p6r-assembly2_B  TM=9.990E-01  e=2.238E-27  Homo sapiens
  7pfp-assembly1_A  TM=9.108E-01  e=5.491E-17  Homo sapiens
  7pfp-assembly1_C  TM=9.108E-01  e=6.174E-17  Homo sapiens

InterPro domains:
  IPR001507 Zona pellucida domain [PS51034] (228-484)
  IPR001507 Zona pellucida domain [SM00241] (228-480)
  IPR017977 Zona pellucida domain, conserved site [PS00682] (382-422)
  IPR042235 Zona pellucida, ZP-C domain [G3DSA:2.60.40.4100] (351-502)
  IPR048290 Zona pellucida domain, chordate-type [PR00023] (252-266)
  IPR048290 Zona pellucida domain, chordate-type [PR00023] (292-309)
  IPR048290 Zona pellucida domain, chordate-type [PR00023] (392-407)
  IPR048290 Zona pellucida domain, chordate-type [PR00023] (411-428)
  IPR048290 Zona pellucida domain, chordate-type [PR00023] (455-470)
  IPR055355 ZP-C domain [PF00100] (347-478)
  IPR055356 ZP-N domain [PF23344] (229-323)
  IPR057774 UMOD/GP2/OIT3-like, D8C domain [PF23283] (93-178)

Radius of gyration: 14.79 Å; Cα contacts (8 Å, |Δi|>4): 394; chains: 1; bounding box: 27×38×43 Å